Protein AF-A0A352WA32-F1 (afdb_monomer_lite)

pLDDT: mean 85.62, std 12.82, range [42.88, 94.88]

Secondary structure (DSSP, 8-state):
--------EEEEEEEEE--S--SSEEEEEEEEETTS-EEEEEEEEE-TT-EEEEEEEEESSEEEEEEETTEEEEEEE-

Sequence (78 aa):
DDDAAGGIVNSLDIRVPIPAGQRNQRLQIVVRSESGSTQEVYSGVHQPGETFSRTIQARGHGTLLVFINDVKIKEYRF

Structure (mmCIF, N/CA/C/O backbone):
data_AF-A0A352WA32-F1
#
_entry.id   AF-A0A352WA32-F1
#
loop_
_atom_site.group_PDB
_atom_site.id
_atom_site.type_symbol
_atom_site.label_atom_id
_atom_site.label_alt_id
_atom_site.label_comp_id
_atom_site.label_asym_id
_atom_site.label_entity_id
_atom_site.label_seq_id
_atom_site.pdbx_PDB_ins_code
_atom_site.Cartn_x
_atom_site.Cartn_y
_atom_site.Cartn_z
_atom_site.occupancy
_atom_site.B_iso_or_equiv
_atom_site.auth_seq_id
_atom_site.auth_comp_id
_atom_site.auth_asym_id
_atom_site.auth_atom_id
_atom_site.pdbx_PDB_model_num
ATOM 1 N N . ASP A 1 1 ? 7.990 -15.897 -35.977 1.00 51.59 1 ASP A N 1
ATOM 2 C CA . ASP A 1 1 ? 8.796 -16.526 -34.926 1.00 51.59 1 ASP A CA 1
ATOM 3 C C . ASP A 1 1 ? 9.536 -15.488 -34.123 1.00 51.59 1 ASP A C 1
ATOM 5 O O . ASP A 1 1 ? 10.021 -14.540 -34.729 1.00 51.59 1 ASP A O 1
ATOM 9 N N . ASP A 1 2 ? 9.589 -15.734 -32.811 1.00 42.88 2 ASP A N 1
ATOM 10 C CA . ASP A 1 2 ? 10.338 -15.023 -31.763 1.00 42.88 2 ASP A CA 1
ATOM 11 C C . ASP A 1 2 ? 9.797 -13.638 -31.358 1.00 42.88 2 ASP A C 1
ATOM 13 O O . ASP A 1 2 ? 9.680 -12.737 -32.177 1.00 42.88 2 ASP A O 1
ATOM 17 N N . ASP A 1 3 ? 9.453 -13.315 -30.120 1.00 46.62 3 ASP A N 1
ATOM 18 C CA . ASP A 1 3 ? 9.219 -14.038 -28.874 1.00 46.62 3 ASP A CA 1
ATOM 19 C C . ASP A 1 3 ? 8.401 -13.049 -28.024 1.00 46.62 3 ASP A C 1
ATOM 21 O O . ASP A 1 3 ? 8.451 -11.828 -28.227 1.00 46.62 3 ASP A O 1
ATOM 25 N N . ALA A 1 4 ? 7.561 -13.561 -27.137 1.00 46.03 4 ALA A N 1
ATOM 26 C CA . ALA A 1 4 ? 6.656 -12.749 -26.349 1.00 46.03 4 ALA A CA 1
ATOM 27 C C . ALA A 1 4 ? 7.411 -11.617 -25.630 1.00 46.03 4 ALA A C 1
ATOM 29 O O . ALA A 1 4 ? 8.348 -11.860 -24.876 1.00 46.03 4 ALA A O 1
ATOM 30 N N . ALA A 1 5 ? 6.915 -10.380 -25.729 1.00 48.69 5 ALA A N 1
ATOM 31 C CA . ALA A 1 5 ? 7.177 -9.355 -24.718 1.00 48.69 5 ALA A CA 1
ATOM 32 C C . ALA A 1 5 ? 6.473 -9.746 -23.398 1.00 48.69 5 ALA A C 1
ATOM 34 O O . ALA A 1 5 ? 5.641 -9.015 -22.859 1.00 48.69 5 ALA A O 1
ATOM 35 N N . GLY A 1 6 ? 6.767 -10.948 -22.898 1.00 45.59 6 GLY A N 1
ATOM 36 C CA . GLY A 1 6 ? 6.393 -11.485 -21.606 1.00 45.59 6 GLY A CA 1
ATOM 37 C C . GLY A 1 6 ? 7.267 -10.835 -20.553 1.00 45.59 6 GLY A C 1
ATOM 38 O O . GLY A 1 6 ? 8.063 -11.493 -19.893 1.00 45.59 6 GLY A O 1
ATOM 39 N N . GLY A 1 7 ? 7.142 -9.513 -20.412 1.00 57.09 7 GLY A N 1
ATOM 40 C CA . GLY A 1 7 ? 7.651 -8.843 -19.228 1.00 57.09 7 GLY A CA 1
ATOM 41 C C . GLY A 1 7 ? 7.065 -9.562 -18.019 1.00 57.09 7 GLY A C 1
ATOM 42 O O . GLY A 1 7 ? 5.845 -9.699 -17.937 1.00 57.09 7 GLY A O 1
ATOM 43 N N . ILE A 1 8 ? 7.930 -10.068 -17.140 1.00 63.66 8 ILE A N 1
ATOM 44 C CA . ILE A 1 8 ? 7.554 -10.850 -15.960 1.00 63.66 8 ILE A CA 1
ATOM 45 C C . ILE A 1 8 ? 6.459 -10.078 -15.217 1.00 63.66 8 ILE A C 1
ATOM 47 O O . ILE A 1 8 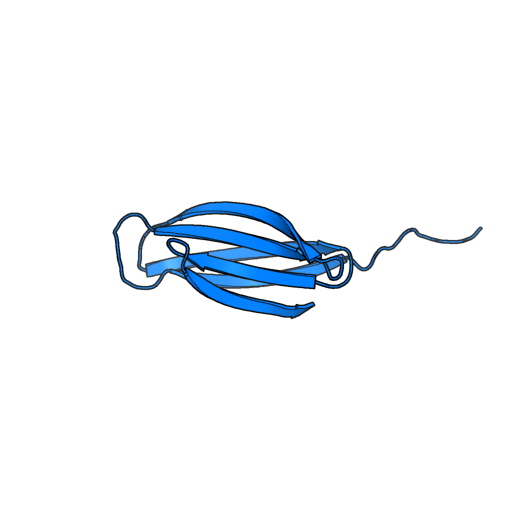? 6.708 -8.988 -14.701 1.00 63.66 8 ILE A O 1
ATOM 51 N N . VAL A 1 9 ? 5.227 -10.593 -15.233 1.00 71.25 9 VAL A N 1
ATOM 52 C CA . VAL A 1 9 ? 4.120 -10.010 -14.472 1.00 71.25 9 VAL A CA 1
ATOM 53 C C . VAL A 1 9 ? 4.153 -10.656 -13.099 1.00 71.25 9 VAL A C 1
ATOM 55 O O . VAL A 1 9 ? 3.671 -11.771 -12.905 1.00 71.25 9 VAL A O 1
ATOM 58 N N . ASN A 1 10 ? 4.732 -9.947 -12.141 1.00 79.50 10 ASN A N 1
ATOM 59 C CA . ASN A 1 10 ? 4.704 -10.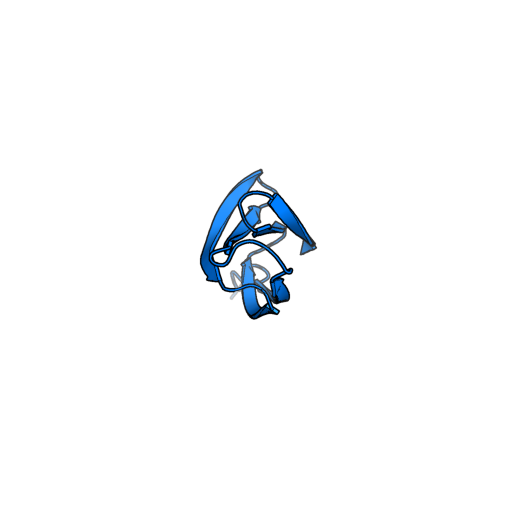339 -10.749 1.00 79.50 10 ASN A CA 1
ATOM 60 C C . ASN A 1 10 ? 3.321 -10.018 -10.180 1.00 79.50 10 ASN A C 1
ATOM 62 O O . ASN A 1 10 ? 2.903 -8.860 -10.113 1.00 79.50 10 ASN A O 1
ATOM 66 N N . SER A 1 11 ? 2.592 -11.065 -9.800 1.00 83.12 11 SER A N 1
ATOM 67 C CA . SER A 1 11 ? 1.325 -10.940 -9.082 1.00 83.12 11 SER A CA 1
ATOM 68 C C . SER A 1 11 ? 1.599 -11.078 -7.594 1.00 83.12 11 SER A C 1
ATOM 70 O O . SER A 1 11 ? 1.962 -12.152 -7.122 1.00 83.12 11 SER A O 1
ATOM 72 N N . LEU A 1 12 ? 1.427 -9.987 -6.859 1.00 85.62 12 LEU A N 1
ATOM 73 C CA . LEU A 1 12 ? 1.612 -9.956 -5.420 1.00 85.62 12 LEU A CA 1
ATOM 74 C C . LEU A 1 12 ? 0.254 -9.811 -4.741 1.00 85.62 12 LEU A C 1
ATOM 76 O O . LEU A 1 12 ? -0.396 -8.771 -4.853 1.00 85.62 12 LEU A O 1
ATOM 80 N N . ASP A 1 13 ? -0.169 -10.844 -4.019 1.00 88.00 13 ASP A N 1
ATOM 81 C CA . ASP A 1 13 ? -1.305 -10.718 -3.113 1.00 88.00 13 ASP A CA 1
ATOM 82 C C . ASP A 1 13 ? -0.862 -9.975 -1.853 1.00 88.00 13 ASP A C 1
ATOM 84 O O . ASP A 1 13 ? -0.032 -10.462 -1.080 1.00 88.00 13 ASP A O 1
ATOM 88 N N . ILE A 1 14 ? -1.376 -8.761 -1.666 1.00 89.50 14 ILE A N 1
ATOM 89 C CA . ILE A 1 14 ? -1.115 -7.989 -0.459 1.00 89.50 14 ILE A CA 1
ATOM 90 C C . ILE A 1 14 ? -2.324 -8.065 0.457 1.00 89.50 14 ILE A C 1
ATOM 92 O O . ILE A 1 14 ? -3.448 -7.755 0.068 1.00 89.50 14 ILE A O 1
ATOM 96 N N . ARG A 1 15 ? -2.064 -8.414 1.715 1.00 91.38 15 ARG A N 1
ATOM 97 C CA . ARG A 1 15 ? -3.020 -8.289 2.810 1.00 91.38 15 ARG A CA 1
ATOM 98 C C . ARG A 1 15 ? -2.458 -7.335 3.851 1.00 91.38 15 ARG A C 1
ATOM 100 O O . ARG A 1 15 ? -1.387 -7.561 4.422 1.00 91.38 15 ARG A O 1
ATOM 107 N N . VAL A 1 16 ? -3.180 -6.247 4.064 1.00 89.69 16 VAL A N 1
ATOM 108 C CA . VAL A 1 16 ? -2.784 -5.128 4.907 1.00 89.69 16 VAL A CA 1
ATOM 109 C C . VAL A 1 16 ? -3.895 -4.895 5.931 1.00 89.69 16 VAL A C 1
ATOM 111 O O . VAL A 1 16 ? -4.937 -4.341 5.581 1.00 89.69 16 VAL A O 1
ATOM 114 N N . PRO A 1 17 ? -3.712 -5.328 7.189 1.00 92.00 17 PRO A N 1
ATOM 115 C CA . PRO A 1 17 ? -4.616 -4.938 8.259 1.00 92.00 17 PRO A CA 1
ATOM 116 C C . PRO A 1 17 ? -4.420 -3.450 8.559 1.00 92.00 17 PRO A C 1
ATOM 118 O O . PRO A 1 17 ? -3.293 -2.997 8.770 1.00 92.00 17 PRO A O 1
ATOM 121 N N . ILE A 1 18 ? -5.512 -2.690 8.570 1.00 92.19 18 ILE A N 1
ATOM 122 C CA . ILE A 1 18 ? -5.504 -1.275 8.924 1.00 92.19 18 ILE A CA 1
ATOM 123 C C . ILE A 1 18 ? -5.434 -1.186 10.456 1.00 92.19 18 ILE A C 1
ATOM 125 O O . ILE A 1 18 ? -6.380 -1.605 11.134 1.00 92.19 18 ILE A O 1
ATOM 129 N N . PRO A 1 19 ? -4.322 -0.689 11.032 1.00 88.12 19 PRO A N 1
ATOM 130 C CA . PRO A 1 19 ? -4.129 -0.676 12.477 1.00 88.12 19 PRO A CA 1
ATOM 131 C C . PRO A 1 19 ? -5.161 0.224 13.164 1.00 88.12 19 PRO A C 1
ATOM 133 O O . PRO A 1 19 ? -5.768 1.092 12.536 1.00 88.12 19 PRO A O 1
ATOM 136 N N . ALA A 1 20 ? -5.354 0.043 14.472 1.00 89.12 20 ALA A N 1
ATOM 137 C CA . ALA A 1 20 ? -6.150 0.980 15.259 1.00 89.12 20 ALA A CA 1
ATOM 138 C C . ALA A 1 20 ? -5.535 2.389 15.179 1.00 89.12 20 ALA A C 1
ATOM 140 O O . ALA A 1 20 ? -4.317 2.547 15.258 1.00 89.12 20 ALA A O 1
ATOM 141 N N . GLY A 1 21 ? -6.371 3.410 15.004 1.00 86.06 21 GLY A N 1
ATOM 142 C CA . GLY A 1 21 ? -5.900 4.768 14.762 1.00 86.06 21 GLY A CA 1
ATOM 143 C C . GLY A 1 21 ? -7.037 5.742 14.486 1.00 86.06 21 GLY A C 1
ATOM 144 O O . GLY A 1 21 ? -8.147 5.588 14.997 1.00 86.06 21 GLY A O 1
ATOM 145 N N . GLN A 1 22 ? -6.751 6.753 13.667 1.00 88.75 22 GLN A N 1
ATOM 146 C CA . GLN A 1 22 ? -7.749 7.726 13.222 1.00 88.75 22 GLN A CA 1
ATOM 147 C C . GLN A 1 22 ? -8.907 7.020 12.502 1.00 88.75 22 GLN A C 1
ATOM 149 O O . GLN A 1 22 ? -8.698 6.003 11.848 1.00 88.75 22 GLN A O 1
ATOM 154 N N . ARG A 1 23 ? -10.128 7.569 12.585 1.00 88.00 23 ARG A N 1
ATOM 155 C CA . ARG A 1 23 ? -11.295 7.014 11.867 1.00 88.00 23 ARG A CA 1
ATOM 156 C C . ARG A 1 23 ? -11.067 6.921 10.358 1.00 88.00 23 ARG A C 1
ATOM 158 O O . ARG A 1 23 ? -11.498 5.954 9.745 1.00 88.00 23 ARG A O 1
ATOM 165 N N . ASN A 1 24 ? -10.381 7.914 9.799 1.00 92.56 24 ASN A N 1
ATOM 166 C CA . ASN A 1 24 ? -10.076 8.002 8.381 1.00 92.56 24 ASN A CA 1
ATOM 167 C C . ASN A 1 24 ? -8.572 7.826 8.218 1.00 92.56 24 ASN A C 1
ATOM 169 O O . ASN A 1 24 ? -7.814 8.734 8.557 1.00 92.56 24 ASN A O 1
ATOM 173 N N . GLN A 1 25 ? -8.147 6.664 7.730 1.00 93.44 25 GLN A N 1
ATOM 174 C CA . GLN A 1 25 ? -6.740 6.395 7.472 1.00 93.44 25 GLN A CA 1
ATOM 175 C C . GLN A 1 25 ? -6.494 6.308 5.979 1.00 93.44 25 GLN A C 1
ATOM 177 O O . GLN A 1 25 ? -7.119 5.507 5.285 1.00 93.44 25 GLN A O 1
ATOM 182 N N . ARG A 1 26 ? -5.587 7.142 5.475 1.00 94.12 26 ARG A N 1
ATOM 183 C CA . ARG A 1 26 ? -5.249 7.146 4.055 1.00 94.12 26 ARG A CA 1
ATOM 184 C C . ARG A 1 26 ? -4.305 5.988 3.764 1.00 94.12 26 ARG A C 1
ATOM 186 O O . ARG A 1 26 ? -3.132 6.068 4.115 1.00 94.12 26 ARG A O 1
ATOM 193 N N . LEU A 1 27 ? -4.812 4.927 3.144 1.00 94.38 27 LEU A N 1
ATOM 194 C CA . LEU A 1 27 ? -4.002 3.846 2.597 1.00 94.38 27 LEU A CA 1
ATOM 195 C C . LEU A 1 27 ? -3.499 4.269 1.219 1.00 94.38 27 LEU A C 1
ATOM 197 O O . LEU A 1 27 ? -4.288 4.532 0.313 1.00 94.38 27 LEU A O 1
ATOM 201 N N . GLN A 1 28 ? -2.186 4.294 1.056 1.00 94.88 28 GLN A N 1
ATOM 202 C CA . GLN A 1 28 ? -1.537 4.563 -0.215 1.00 94.88 28 GLN A CA 1
ATOM 203 C C . GLN A 1 28 ? -0.597 3.409 -0.539 1.00 94.88 28 GLN A C 1
ATOM 205 O O . GLN A 1 28 ? 0.214 2.999 0.290 1.00 94.88 28 GLN A O 1
ATOM 210 N N . ILE A 1 29 ? -0.702 2.872 -1.747 1.00 93.31 29 ILE A N 1
ATOM 211 C CA . ILE A 1 29 ? 0.171 1.807 -2.227 1.00 93.31 29 ILE A CA 1
ATOM 212 C C . ILE A 1 29 ? 0.906 2.334 -3.444 1.00 93.31 29 ILE A C 1
ATOM 214 O O . ILE A 1 29 ? 0.301 2.755 -4.431 1.00 93.31 29 ILE A O 1
ATOM 218 N N . VAL A 1 30 ? 2.228 2.301 -3.358 1.00 93.19 30 VAL A N 1
ATOM 219 C CA . VAL A 1 30 ? 3.128 2.822 -4.378 1.00 93.19 30 VAL A CA 1
ATOM 220 C C . VAL A 1 30 ? 4.053 1.704 -4.809 1.00 93.19 30 VAL A C 1
ATOM 222 O O . VAL A 1 30 ? 4.641 1.024 -3.975 1.00 93.19 30 VAL A O 1
ATOM 225 N N . VAL A 1 31 ? 4.209 1.517 -6.109 1.00 91.81 31 VAL A N 1
ATOM 226 C CA . VAL A 1 31 ? 5.226 0.636 -6.671 1.00 91.81 31 VAL A CA 1
ATOM 227 C C . VAL A 1 31 ? 6.425 1.482 -7.058 1.00 91.81 31 VAL A C 1
ATOM 229 O O . VAL A 1 31 ? 6.300 2.454 -7.797 1.00 91.81 31 VAL A O 1
ATOM 232 N N . ARG A 1 32 ? 7.593 1.121 -6.542 1.00 92.06 32 ARG A N 1
ATOM 233 C CA . ARG A 1 32 ? 8.879 1.686 -6.925 1.00 92.06 32 ARG A CA 1
ATOM 234 C C . ARG A 1 32 ? 9.589 0.704 -7.845 1.00 92.06 32 ARG A C 1
ATOM 236 O O . ARG A 1 32 ? 9.956 -0.380 -7.401 1.00 92.06 32 ARG A O 1
ATOM 243 N N . SER A 1 33 ? 9.794 1.078 -9.097 1.00 88.00 33 SER A N 1
ATOM 244 C CA . SER A 1 33 ? 10.575 0.283 -10.048 1.00 88.00 33 SER A CA 1
ATOM 245 C C . SER A 1 33 ? 12.067 0.347 -9.710 1.00 88.00 33 SER A C 1
AT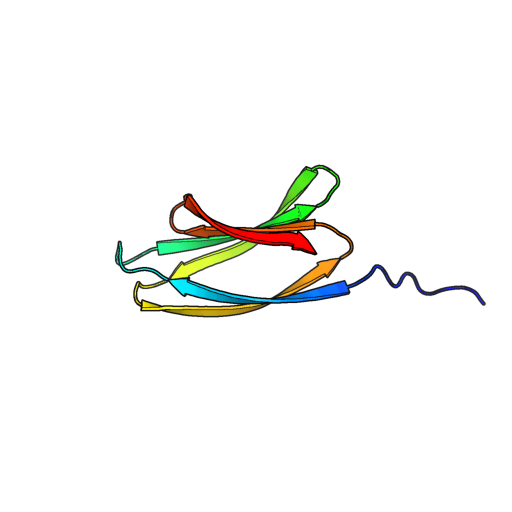OM 247 O O . SER A 1 33 ? 12.520 1.313 -9.089 1.00 88.00 33 SER A O 1
ATOM 249 N N . GLU A 1 34 ? 12.856 -0.628 -10.169 1.00 84.56 34 GLU A N 1
ATOM 250 C CA . GLU A 1 34 ? 14.323 -0.604 -10.007 1.00 84.56 34 GLU A CA 1
ATOM 251 C C . GLU A 1 34 ? 14.977 0.664 -10.573 1.00 84.56 34 GLU A C 1
ATOM 253 O O . GLU A 1 34 ? 15.930 1.182 -9.996 1.00 84.56 34 GLU A O 1
ATOM 258 N N . SER A 1 35 ? 14.412 1.238 -11.640 1.00 85.06 35 SER A N 1
ATOM 259 C CA . SER A 1 35 ? 14.862 2.511 -12.226 1.00 85.06 35 SER A CA 1
ATOM 260 C C . SER A 1 35 ? 14.681 3.724 -11.299 1.00 85.06 35 SER A C 1
ATOM 262 O O . SER A 1 35 ? 15.073 4.833 -11.648 1.00 85.06 35 SER A O 1
ATOM 264 N N . GLY A 1 36 ? 14.061 3.544 -10.130 1.00 82.75 36 GLY A N 1
ATOM 265 C CA . GLY A 1 36 ? 13.830 4.587 -9.134 1.00 82.75 36 GLY A CA 1
ATOM 266 C C . GLY A 1 36 ? 12.494 5.316 -9.277 1.00 82.75 36 GLY A C 1
ATOM 267 O O . GLY A 1 36 ? 12.117 6.042 -8.359 1.00 82.75 36 GLY A O 1
ATOM 268 N N . SER A 1 37 ? 11.757 5.095 -10.368 1.00 87.56 37 SER A N 1
ATOM 269 C CA . SER A 1 37 ? 10.423 5.660 -10.584 1.00 87.56 37 SER A CA 1
ATOM 270 C C . SER A 1 37 ? 9.418 5.101 -9.582 1.00 87.56 37 SER A C 1
ATOM 272 O O . SER A 1 37 ? 9.356 3.893 -9.364 1.00 87.56 37 SER A O 1
ATOM 274 N N . THR A 1 38 ? 8.605 5.976 -9.000 1.00 91.19 38 THR A N 1
ATOM 275 C CA . THR A 1 38 ? 7.499 5.592 -8.120 1.00 91.19 38 THR A CA 1
ATOM 276 C C . THR A 1 38 ? 6.167 5.856 -8.799 1.00 91.19 38 THR A C 1
ATOM 278 O O . THR A 1 38 ? 5.931 6.961 -9.282 1.00 91.19 38 THR A O 1
ATOM 281 N N . GLN A 1 39 ? 5.286 4.866 -8.782 1.00 89.94 39 GLN A N 1
ATOM 282 C CA . GLN A 1 39 ? 3.938 4.946 -9.320 1.00 89.94 39 GLN A CA 1
ATOM 283 C C . GLN A 1 39 ? 2.931 4.594 -8.228 1.00 89.94 39 GLN A C 1
ATOM 285 O O . GLN A 1 39 ? 2.988 3.512 -7.645 1.00 89.94 39 GLN A O 1
ATOM 290 N N . GLU A 1 40 ? 1.990 5.495 -7.954 1.00 92.50 40 GLU A N 1
ATOM 291 C CA . GLU A 1 40 ? 0.848 5.177 -7.097 1.00 92.50 40 GLU A CA 1
ATOM 292 C C . GLU A 1 40 ? -0.068 4.195 -7.840 1.00 92.50 40 GLU A C 1
ATOM 294 O O . GLU A 1 40 ? -0.532 4.471 -8.945 1.00 92.50 40 GLU A O 1
ATOM 299 N N . VAL A 1 41 ? -0.295 3.024 -7.246 1.00 90.00 41 VAL A N 1
ATOM 300 C CA . VAL A 1 41 ? -1.194 1.995 -7.797 1.00 90.00 41 VAL A CA 1
ATOM 301 C C . VAL A 1 41 ? -2.534 1.961 -7.067 1.00 90.00 41 VAL A C 1
ATOM 303 O O . VAL A 1 41 ? -3.507 1.406 -7.577 1.00 90.00 41 VAL A O 1
ATOM 306 N N . TYR A 1 42 ? -2.593 2.543 -5.868 1.00 91.56 42 TYR A N 1
ATOM 307 C CA . TYR A 1 42 ? -3.814 2.670 -5.088 1.00 91.56 42 TYR A CA 1
ATOM 308 C C . TYR A 1 42 ? -3.720 3.820 -4.084 1.00 91.56 42 TYR A C 1
ATOM 310 O O . TYR A 1 42 ? -2.705 3.975 -3.407 1.00 91.56 42 TYR A O 1
ATOM 318 N N . SER A 1 43 ? -4.817 4.556 -3.937 1.00 93.06 43 SER A N 1
ATOM 319 C CA . SER A 1 43 ? -5.028 5.564 -2.898 1.00 93.06 43 SER A CA 1
ATOM 320 C C . SER A 1 43 ? -6.475 5.447 -2.429 1.00 93.06 43 SER A C 1
ATOM 322 O O . SER A 1 43 ? -7.391 5.452 -3.253 1.00 93.06 43 SER A O 1
ATOM 324 N N . GLY A 1 44 ? -6.695 5.327 -1.124 1.00 93.50 44 GLY A N 1
ATOM 325 C CA . GLY A 1 44 ? -8.029 5.180 -0.550 1.00 93.50 44 GLY A CA 1
ATOM 326 C C . GLY A 1 44 ? -8.069 5.562 0.923 1.00 93.50 44 GLY A C 1
ATOM 327 O O . GLY A 1 44 ? -7.041 5.607 1.596 1.00 93.50 44 GLY A O 1
ATOM 328 N N . VAL A 1 45 ? -9.265 5.856 1.431 1.00 94.38 45 VAL A N 1
ATOM 329 C CA . VAL A 1 45 ? -9.494 6.088 2.862 1.00 94.38 45 VAL A CA 1
ATOM 330 C C . VAL A 1 45 ? -10.167 4.855 3.445 1.00 94.38 45 VAL A C 1
ATOM 332 O O . VAL A 1 45 ? -11.209 4.435 2.950 1.00 94.38 45 VAL A O 1
ATOM 335 N N . HIS A 1 46 ? -9.578 4.307 4.503 1.00 94.31 46 HIS A N 1
ATOM 336 C CA . HIS A 1 46 ? -10.044 3.103 5.183 1.00 94.31 46 HIS A CA 1
ATOM 337 C C . HIS A 1 46 ? -10.261 3.348 6.670 1.00 94.31 46 HIS A C 1
ATOM 339 O O . HIS A 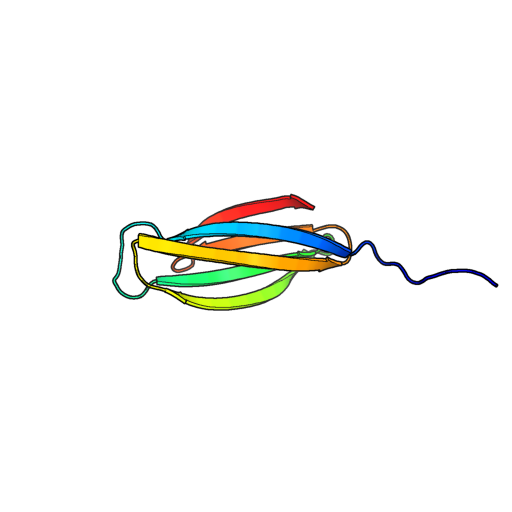1 46 ? -9.696 4.277 7.259 1.00 94.31 46 HIS A O 1
ATOM 345 N N . GLN A 1 47 ? -11.070 2.483 7.276 1.00 93.38 47 GLN A N 1
ATOM 346 C CA . GLN A 1 47 ? -11.351 2.519 8.704 1.00 93.38 47 GLN A CA 1
ATOM 347 C C . GLN A 1 47 ? -10.402 1.597 9.489 1.00 93.38 47 GLN A C 1
ATOM 349 O O . GLN A 1 47 ? -9.989 0.550 8.985 1.00 93.38 47 GLN A O 1
ATOM 354 N N . PRO A 1 48 ? -10.043 1.962 10.734 1.00 92.88 48 PRO A N 1
ATOM 355 C CA . PRO A 1 48 ? -9.266 1.098 11.617 1.00 92.88 48 PRO A CA 1
ATOM 356 C C . PRO A 1 48 ? -9.982 -0.235 11.861 1.00 92.88 48 PRO A C 1
ATOM 358 O O . PRO A 1 48 ? -11.188 -0.262 12.091 1.00 92.88 48 PRO A O 1
ATOM 361 N N . GLY A 1 49 ? -9.228 -1.335 11.848 1.00 91.06 49 GLY A N 1
ATOM 362 C CA . GLY A 1 49 ? -9.764 -2.691 12.004 1.00 91.06 49 GLY A CA 1
ATOM 363 C C . GLY A 1 49 ? -10.218 -3.343 10.696 1.00 91.06 49 GLY A C 1
ATOM 364 O O . GLY A 1 49 ? -10.460 -4.549 10.673 1.00 91.06 49 GLY A O 1
ATOM 365 N N . GLU A 1 50 ? -10.279 -2.593 9.595 1.00 92.62 50 GLU A N 1
ATOM 366 C CA . GLU A 1 50 ? -10.495 -3.171 8.273 1.00 92.62 50 GLU A CA 1
ATOM 367 C C . GLU A 1 50 ? -9.255 -3.951 7.811 1.00 92.62 50 GLU A C 1
ATOM 369 O O . GLU A 1 50 ? -8.121 -3.642 8.178 1.00 92.62 50 GLU A O 1
ATOM 374 N N . THR A 1 51 ? -9.452 -4.979 6.988 1.00 92.00 51 THR A N 1
ATOM 375 C CA . THR A 1 51 ? -8.351 -5.673 6.314 1.00 92.00 51 THR A CA 1
ATOM 376 C C . THR A 1 51 ? -8.444 -5.418 4.824 1.00 92.00 51 THR A C 1
ATOM 378 O O . THR A 1 51 ? -9.329 -5.942 4.152 1.00 92.00 51 THR A O 1
ATOM 381 N N . PHE A 1 52 ? -7.498 -4.647 4.299 1.00 91.38 52 PHE A N 1
ATOM 382 C CA . PHE A 1 52 ? -7.362 -4.459 2.867 1.00 91.38 52 PHE A CA 1
ATOM 383 C C . PHE A 1 52 ? -6.683 -5.685 2.259 1.00 91.38 52 PHE A C 1
ATOM 385 O O . PHE A 1 52 ? -5.612 -6.099 2.709 1.00 91.38 52 PHE A O 1
ATOM 392 N N . SER A 1 53 ? -7.281 -6.259 1.222 1.00 91.69 53 SER A N 1
ATOM 393 C CA . SER A 1 53 ? -6.659 -7.320 0.433 1.00 91.69 53 SER A CA 1
ATOM 394 C C . SER A 1 53 ? -6.811 -7.034 -1.046 1.00 91.69 53 SER A C 1
ATOM 396 O O . SER A 1 53 ? -7.9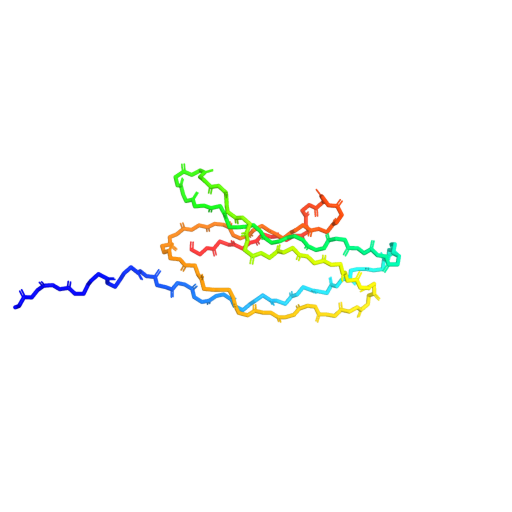26 -6.794 -1.513 1.00 91.69 53 SER A O 1
ATOM 398 N N . ARG A 1 54 ? -5.705 -7.072 -1.785 1.00 88.38 54 ARG A N 1
ATOM 399 C CA . ARG A 1 54 ? -5.730 -6.892 -3.233 1.00 88.38 54 ARG A CA 1
ATOM 400 C C . ARG A 1 54 ? -4.547 -7.589 -3.876 1.00 88.38 54 ARG A C 1
ATOM 402 O O . ARG A 1 54 ? -3.431 -7.513 -3.376 1.00 88.38 54 ARG A O 1
ATOM 409 N N . TH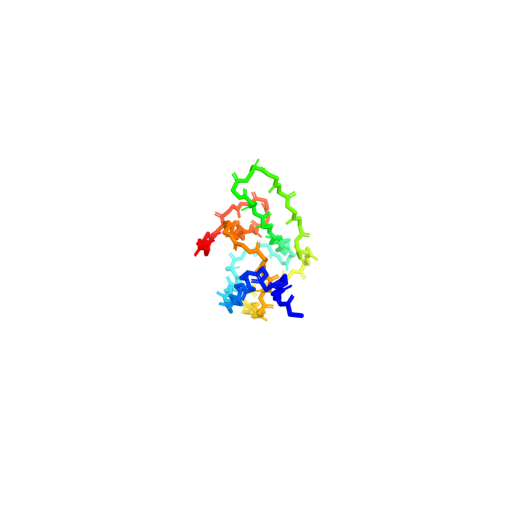R A 1 55 ? -4.781 -8.181 -5.036 1.00 89.44 55 THR A N 1
ATOM 410 C CA . THR A 1 55 ? -3.701 -8.650 -5.898 1.00 89.44 55 THR A CA 1
ATOM 411 C C . THR A 1 55 ? -3.192 -7.483 -6.735 1.00 89.44 55 THR A C 1
ATOM 413 O O . THR A 1 55 ? -3.945 -6.883 -7.506 1.00 89.44 55 THR A O 1
ATOM 416 N N . ILE A 1 56 ? -1.921 -7.136 -6.565 1.00 86.31 56 ILE A N 1
ATOM 417 C CA . ILE A 1 56 ? -1.240 -6.103 -7.339 1.00 86.31 56 ILE A CA 1
ATOM 418 C C . ILE A 1 56 ? -0.404 -6.792 -8.405 1.00 86.31 56 ILE A C 1
ATOM 420 O O . ILE A 1 56 ? 0.430 -7.639 -8.100 1.00 86.31 56 ILE A O 1
ATOM 424 N N . GLN A 1 57 ? -0.646 -6.426 -9.659 1.00 85.00 57 GLN A N 1
ATOM 425 C CA . GLN A 1 57 ? 0.140 -6.896 -10.790 1.00 85.00 57 GLN A CA 1
ATOM 426 C C . GLN A 1 57 ? 1.148 -5.811 -11.145 1.00 85.00 57 GLN A C 1
ATOM 428 O O . GLN A 1 57 ? 0.767 -4.704 -11.528 1.00 85.00 57 GLN A O 1
ATOM 433 N N . ALA A 1 58 ? 2.427 -6.124 -10.998 1.00 80.50 58 ALA A N 1
ATOM 434 C CA . ALA A 1 58 ? 3.521 -5.244 -11.363 1.00 80.50 58 ALA A CA 1
ATOM 435 C C . ALA A 1 58 ? 4.413 -5.943 -12.389 1.00 80.50 58 ALA A C 1
ATOM 437 O O . ALA A 1 58 ? 4.566 -7.162 -12.375 1.00 80.50 58 ALA A O 1
ATOM 438 N N . ARG A 1 59 ? 4.967 -5.170 -13.323 1.00 80.94 59 ARG A N 1
ATOM 439 C CA . ARG A 1 59 ? 5.848 -5.700 -14.366 1.00 80.94 59 ARG A CA 1
ATOM 440 C C . ARG A 1 59 ? 7.304 -5.520 -13.960 1.00 80.94 59 ARG A C 1
ATOM 442 O O . ARG A 1 59 ? 7.685 -4.422 -13.562 1.00 80.94 59 ARG A O 1
ATOM 449 N N . GLY A 1 60 ? 8.097 -6.572 -14.135 1.00 82.06 60 GLY A N 1
ATOM 450 C CA . GLY A 1 60 ? 9.518 -6.588 -13.803 1.00 82.06 60 GLY A CA 1
ATOM 451 C C . GLY A 1 60 ? 9.774 -6.589 -12.299 1.00 82.06 60 GLY A C 1
ATOM 452 O O . GLY A 1 60 ? 8.896 -6.947 -11.508 1.00 82.06 60 GLY A O 1
ATOM 453 N N . HIS A 1 61 ? 10.988 -6.188 -11.929 1.00 85.50 61 HIS A N 1
ATOM 454 C CA . HIS A 1 61 ? 11.419 -6.107 -10.543 1.00 85.50 61 HIS A CA 1
ATOM 455 C C . HIS A 1 61 ? 11.139 -4.729 -9.945 1.00 85.50 61 HIS A C 1
ATOM 457 O O . HIS A 1 61 ? 11.236 -3.684 -10.602 1.00 85.50 61 HIS A O 1
ATOM 463 N N . GLY A 1 62 ? 10.781 -4.723 -8.671 1.00 89.88 62 GLY A N 1
ATOM 464 C CA . GLY A 1 62 ? 10.426 -3.513 -7.967 1.00 89.88 62 GLY A CA 1
ATOM 465 C C . GLY A 1 62 ? 10.135 -3.738 -6.496 1.00 89.88 62 GLY A C 1
ATOM 466 O O . GLY A 1 62 ? 10.348 -4.791 -5.899 1.00 89.88 62 GLY A O 1
ATOM 467 N N . THR A 1 63 ? 9.682 -2.667 -5.867 1.00 92.19 63 THR A N 1
ATOM 468 C CA . THR A 1 63 ? 9.353 -2.630 -4.452 1.00 92.19 63 THR A CA 1
ATOM 469 C C . THR A 1 63 ? 7.983 -2.000 -4.283 1.00 92.19 63 THR A C 1
ATOM 471 O O . THR A 1 63 ? 7.790 -0.826 -4.586 1.00 92.19 63 THR A O 1
ATOM 474 N N . LEU A 1 64 ? 7.021 -2.762 -3.779 1.00 91.69 64 LEU A N 1
ATOM 475 C CA . LEU A 1 64 ? 5.725 -2.247 -3.368 1.00 91.69 64 LEU A CA 1
ATOM 476 C C . LEU A 1 64 ? 5.828 -1.705 -1.946 1.00 91.69 64 LEU A C 1
ATOM 478 O O . LEU A 1 64 ? 6.195 -2.412 -1.011 1.00 91.69 64 LEU A O 1
ATOM 482 N N . LEU A 1 65 ? 5.484 -0.438 -1.795 1.00 94.12 65 LEU A N 1
ATOM 483 C CA . LEU A 1 65 ? 5.521 0.322 -0.562 1.00 94.12 65 LEU A CA 1
ATOM 484 C C . LEU A 1 65 ? 4.081 0.611 -0.146 1.00 94.12 65 LEU A C 1
ATOM 486 O O . LEU A 1 65 ? 3.312 1.204 -0.904 1.00 94.12 65 LEU A O 1
ATOM 490 N N . VAL A 1 66 ? 3.718 0.185 1.058 1.00 93.88 66 VAL A N 1
ATOM 491 C CA . VAL A 1 66 ? 2.397 0.427 1.639 1.00 93.88 66 VAL A CA 1
ATOM 492 C C . VAL A 1 66 ? 2.525 1.494 2.710 1.00 93.88 66 VAL A C 1
ATOM 494 O O . VAL A 1 66 ? 3.278 1.328 3.673 1.00 93.88 66 VAL A O 1
ATOM 497 N N . PHE A 1 67 ? 1.751 2.558 2.561 1.00 94.31 67 PHE A N 1
ATOM 498 C CA . PHE A 1 67 ? 1.689 3.679 3.480 1.00 94.31 67 PHE A CA 1
ATOM 499 C C . PHE A 1 67 ? 0.295 3.792 4.079 1.00 94.31 67 PHE A C 1
ATOM 501 O O . PHE A 1 67 ? -0.701 3.626 3.379 1.00 94.31 67 PHE A O 1
ATOM 508 N N . ILE A 1 68 ? 0.226 4.108 5.367 1.00 93.12 68 ILE A N 1
ATOM 509 C CA . ILE A 1 68 ? -1.005 4.498 6.046 1.00 93.12 68 ILE A CA 1
ATOM 510 C C . ILE A 1 68 ? -0.748 5.845 6.713 1.00 93.12 68 ILE A C 1
ATOM 512 O O . ILE A 1 68 ? 0.176 5.955 7.513 1.00 93.12 68 ILE A O 1
ATOM 516 N N . ASN A 1 69 ? -1.548 6.863 6.383 1.00 91.38 69 ASN A N 1
ATOM 517 C CA . ASN A 1 69 ? -1.353 8.243 6.854 1.00 91.38 69 ASN A CA 1
ATOM 518 C C . ASN A 1 69 ? 0.076 8.745 6.594 1.00 91.38 69 ASN A C 1
ATOM 520 O O . ASN A 1 69 ? 0.739 9.235 7.504 1.00 91.38 69 ASN A O 1
ATOM 524 N N . ASP A 1 70 ? 0.571 8.518 5.373 1.00 90.38 70 ASP A N 1
ATOM 525 C CA . ASP A 1 70 ? 1.920 8.895 4.921 1.00 90.38 70 ASP A CA 1
ATOM 526 C C . ASP A 1 70 ? 3.076 8.165 5.645 1.00 90.38 70 ASP A C 1
ATOM 528 O O . ASP A 1 70 ? 4.250 8.386 5.346 1.00 90.38 70 ASP A O 1
ATOM 532 N N . VAL A 1 71 ? 2.769 7.208 6.529 1.00 92.12 71 VAL A N 1
ATOM 533 C CA . VAL A 1 71 ? 3.753 6.362 7.219 1.00 92.12 71 VAL A CA 1
ATOM 534 C C . VAL A 1 71 ? 3.870 5.015 6.519 1.00 92.12 71 VAL A C 1
ATOM 536 O O . VAL A 1 71 ? 2.885 4.290 6.386 1.00 92.12 71 VAL A O 1
ATOM 539 N N . LYS A 1 72 ? 5.085 4.632 6.104 1.00 92.88 72 LYS A N 1
ATOM 540 C CA . LYS A 1 72 ? 5.336 3.304 5.524 1.00 92.88 72 LYS A CA 1
ATOM 541 C C . LYS A 1 72 ? 5.151 2.228 6.591 1.00 92.88 72 LYS A C 1
ATOM 543 O O . LYS A 1 72 ? 5.934 2.150 7.532 1.00 92.88 72 LYS A O 1
ATOM 548 N N . ILE A 1 73 ? 4.158 1.366 6.404 1.00 92.31 73 ILE A N 1
ATOM 549 C CA . ILE A 1 73 ? 3.868 0.251 7.314 1.00 92.31 73 ILE A CA 1
ATOM 550 C C . ILE A 1 73 ? 4.379 -1.089 6.788 1.00 92.31 73 ILE A C 1
ATOM 552 O O . ILE A 1 73 ? 4.580 -2.021 7.565 1.00 92.31 73 ILE A O 1
ATOM 556 N N . LYS A 1 74 ? 4.562 -1.214 5.467 1.00 91.94 74 LYS A N 1
ATOM 557 C CA . LYS A 1 74 ? 5.006 -2.463 4.853 1.00 91.94 74 LYS A CA 1
ATOM 558 C C . LYS A 1 74 ? 5.712 -2.232 3.527 1.00 91.94 74 LYS A C 1
ATOM 560 O O . LYS A 1 74 ? 5.464 -1.249 2.833 1.00 91.94 74 LYS A O 1
ATOM 565 N N . GLU A 1 75 ? 6.597 -3.157 3.196 1.00 92.62 75 GLU A N 1
ATOM 566 C CA . GLU A 1 75 ? 7.369 -3.181 1.962 1.00 92.62 75 GLU A CA 1
ATOM 567 C C . GLU A 1 75 ? 7.408 -4.619 1.445 1.00 92.62 75 GLU A C 1
ATOM 569 O O . GLU A 1 75 ? 7.584 -5.550 2.231 1.00 92.62 75 GLU A O 1
ATOM 574 N N . TYR A 1 76 ? 7.250 -4.791 0.138 1.00 89.19 76 TYR A N 1
ATOM 575 C CA . TYR A 1 76 ? 7.365 -6.077 -0.538 1.00 89.19 76 TYR A CA 1
ATOM 576 C C . TYR A 1 76 ? 8.257 -5.918 -1.759 1.00 89.19 76 TYR A C 1
ATOM 578 O O . TYR A 1 76 ? 8.072 -4.986 -2.536 1.00 89.19 76 TYR A O 1
ATOM 586 N N . ARG A 1 77 ? 9.209 -6.829 -1.936 1.00 88.19 77 ARG A N 1
ATOM 587 C CA . ARG A 1 77 ? 10.098 -6.861 -3.101 1.00 88.19 77 ARG A CA 1
ATOM 588 C C . ARG A 1 77 ? 9.692 -8.017 -3.999 1.00 88.19 77 ARG A C 1
ATOM 590 O O . ARG A 1 77 ? 9.337 -9.076 -3.483 1.00 88.19 77 ARG A O 1
ATOM 597 N N . PHE A 1 78 ? 9.727 -7.789 -5.299 1.00 82.50 78 PHE A N 1
ATOM 598 C CA . PHE A 1 78 ? 9.412 -8.760 -6.343 1.00 82.50 78 PHE A CA 1
ATOM 599 C C . PHE A 1 78 ? 10.282 -8.472 -7.568 1.00 82.50 78 PHE A C 1
ATOM 601 O O . PHE A 1 78 ? 10.764 -7.324 -7.675 1.00 82.50 78 PHE A O 1
#

Radius of gyration: 14.46 Å; chains: 1; bounding box: 26×25×50 Å

Foldseek 3Di:
DDDDPPQPWDWDKDKDQAADDDQWKWKWKWKQDPVRDIDTPDTDTDGHRDIDIDTDIDGHWTKIFIDINNHTPDIDTD